Protein AF-A0A822IPM7-F1 (afdb_monomer_lite)

Sequence (43 aa):
MPNYLLTHKDQELREKYGDYCLKAILSGEEAKPFEEFQSRVIV

Radius of gyration: 12.24 Å; chains: 1; bounding box: 35×26×25 Å

Secondary structure (DSSP, 8-state):
-------HHHHHHHHHHHHHHHHHHHHTPPPPPHHHHHHHH--

Foldseek 3Di:
DDDPPQPPVNVVLVVVLVVQCVVCVVVVHDRDDSVVSVVVVPD

Structure (mmCIF, N/CA/C/O backbone):
data_AF-A0A822IPM7-F1
#
_entry.id   AF-A0A822IPM7-F1
#
loop_
_atom_site.group_PDB
_atom_site.id
_atom_site.type_symbol
_atom_site.label_atom_id
_atom_site.label_alt_id
_atom_site.label_comp_id
_atom_site.label_asym_id
_atom_site.label_entity_id
_atom_site.label_seq_id
_atom_site.pdbx_PDB_ins_code
_atom_site.Cartn_x
_atom_site.Cartn_y
_atom_site.Cartn_z
_atom_site.occupancy
_atom_site.B_iso_or_equiv
_atom_site.auth_seq_id
_atom_site.auth_comp_id
_atom_site.auth_asym_id
_atom_site.auth_atom_id
_atom_site.pdbx_PDB_model_num
ATOM 1 N N . MET A 1 1 ? 24.132 13.065 -7.903 1.00 40.78 1 MET A N 1
ATOM 2 C CA . MET A 1 1 ? 23.200 12.125 -7.239 1.00 40.78 1 MET A CA 1
ATOM 3 C C . MET A 1 1 ? 22.635 11.194 -8.302 1.00 40.78 1 MET A C 1
ATOM 5 O O . MET A 1 1 ? 22.278 11.714 -9.354 1.00 40.78 1 MET A O 1
ATOM 9 N N . PRO A 1 2 ? 22.608 9.864 -8.108 1.00 46.53 2 PRO A N 1
ATOM 10 C CA . PRO A 1 2 ? 21.974 8.963 -9.068 1.00 46.53 2 PRO A CA 1
ATOM 11 C C . PRO A 1 2 ? 20.455 9.196 -9.079 1.00 46.53 2 PRO A C 1
ATOM 13 O O . PRO A 1 2 ? 19.798 9.082 -8.047 1.00 46.53 2 PRO A O 1
ATOM 16 N N . ASN A 1 3 ? 19.913 9.548 -10.247 1.00 51.59 3 ASN A N 1
ATOM 17 C CA . ASN A 1 3 ? 18.474 9.563 -10.497 1.00 51.59 3 ASN A CA 1
ATOM 18 C C . ASN A 1 3 ? 18.033 8.122 -10.746 1.00 51.59 3 ASN A C 1
ATOM 20 O O . ASN A 1 3 ? 18.178 7.608 -11.855 1.00 51.59 3 ASN A O 1
ATOM 24 N N . TYR A 1 4 ? 17.507 7.467 -9.716 1.00 58.09 4 TYR A N 1
ATOM 25 C CA . TYR A 1 4 ? 16.764 6.228 -9.897 1.00 58.09 4 TYR A CA 1
ATOM 26 C C . TYR A 1 4 ? 15.437 6.591 -10.566 1.00 58.09 4 TYR A C 1
ATOM 28 O O . TYR A 1 4 ? 14.465 6.944 -9.900 1.00 58.09 4 TYR A O 1
ATOM 36 N N . LEU A 1 5 ? 15.427 6.591 -11.902 1.00 58.75 5 LEU A N 1
ATOM 37 C CA . LEU A 1 5 ? 14.190 6.538 -12.673 1.00 58.75 5 LEU A CA 1
ATOM 38 C C . LEU A 1 5 ? 13.448 5.291 -12.194 1.00 58.75 5 LEU A C 1
ATOM 40 O O . LEU A 1 5 ? 13.888 4.173 -12.460 1.00 58.75 5 LEU A O 1
ATOM 44 N N . LEU A 1 6 ? 12.382 5.504 -11.420 1.00 62.69 6 LEU A N 1
ATOM 45 C CA . LEU A 1 6 ? 11.477 4.444 -10.991 1.00 62.69 6 LEU A CA 1
ATOM 46 C C . LEU A 1 6 ? 11.074 3.668 -12.241 1.00 62.69 6 LEU A C 1
ATOM 48 O O . LEU A 1 6 ? 10.617 4.263 -13.221 1.00 62.69 6 LEU A O 1
ATOM 52 N N . THR A 1 7 ? 11.300 2.358 -12.237 1.00 74.44 7 THR A N 1
ATOM 53 C CA . THR A 1 7 ? 10.895 1.532 -13.369 1.00 74.44 7 THR A CA 1
ATOM 54 C C . THR A 1 7 ? 9.367 1.551 -13.466 1.00 74.44 7 THR A C 1
ATOM 56 O O . THR A 1 7 ? 8.679 1.799 -12.476 1.00 74.44 7 THR A O 1
ATOM 59 N N . HIS A 1 8 ? 8.802 1.262 -14.641 1.00 71.81 8 HIS A N 1
ATOM 60 C CA . HIS A 1 8 ? 7.342 1.151 -14.808 1.00 71.81 8 HIS A CA 1
ATOM 61 C C . HIS A 1 8 ? 6.712 0.201 -13.766 1.00 71.81 8 HIS A C 1
ATOM 63 O O . HIS A 1 8 ? 5.623 0.442 -13.259 1.00 71.81 8 HIS A O 1
ATOM 69 N N . LYS A 1 9 ? 7.454 -0.841 -13.365 1.00 72.31 9 LYS A N 1
ATOM 70 C CA . LYS A 1 9 ? 7.052 -1.781 -12.311 1.00 72.31 9 LYS A CA 1
ATOM 71 C C . LYS A 1 9 ? 7.009 -1.148 -10.917 1.00 72.31 9 LYS A C 1
ATOM 73 O O . LYS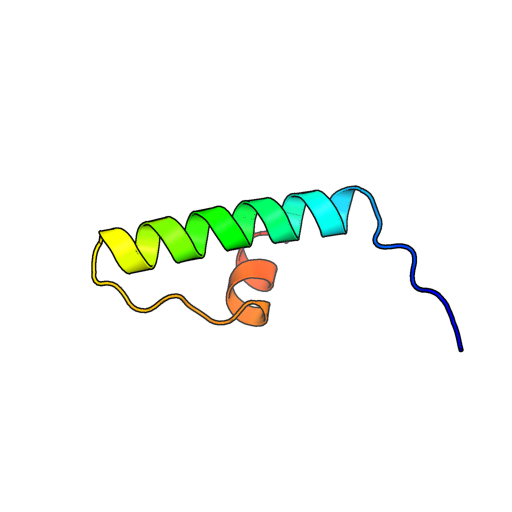 A 1 9 ? 6.121 -1.474 -10.137 1.00 72.31 9 LYS A O 1
ATOM 78 N N . ASP A 1 10 ? 7.933 -0.240 -10.604 1.00 75.00 10 ASP A N 1
ATOM 79 C CA . ASP A 1 10 ? 7.949 0.473 -9.319 1.00 75.00 10 ASP A CA 1
ATOM 80 C C . ASP A 1 10 ? 6.785 1.467 -9.209 1.00 75.00 10 ASP A C 1
ATOM 82 O O . ASP A 1 10 ? 6.262 1.695 -8.116 1.00 75.00 10 ASP A O 1
ATOM 86 N N . GLN A 1 11 ? 6.361 2.045 -10.338 1.00 79.44 11 GLN A N 1
ATOM 87 C CA . GLN A 1 11 ? 5.182 2.911 -10.402 1.00 79.44 11 GLN A CA 1
ATOM 88 C C . GLN A 1 11 ? 3.895 2.114 -10.163 1.00 79.44 11 GLN A C 1
ATOM 90 O O . GLN A 1 11 ? 3.138 2.456 -9.257 1.00 79.44 11 GLN A O 1
ATOM 95 N N . GLU A 1 12 ? 3.704 0.996 -10.870 1.00 83.12 12 GLU A N 1
ATOM 96 C CA . GLU A 1 12 ? 2.554 0.105 -10.657 1.00 83.12 12 GLU A CA 1
ATOM 97 C C . GLU A 1 12 ? 2.479 -0.429 -9.217 1.00 83.12 12 GLU A C 1
ATOM 99 O O . GLU A 1 12 ? 1.397 -0.544 -8.638 1.00 83.12 12 GLU A O 1
ATOM 104 N N . LEU A 1 13 ? 3.625 -0.764 -8.611 1.00 83.19 13 LEU A N 1
ATOM 105 C CA . LEU A 1 13 ? 3.674 -1.248 -7.231 1.00 83.19 13 LEU A CA 1
ATOM 106 C C . LEU A 1 13 ? 3.243 -0.164 -6.233 1.00 83.19 13 LEU A C 1
ATOM 108 O O . LEU A 1 13 ? 2.527 -0.461 -5.274 1.00 83.19 13 LEU A O 1
ATOM 112 N N . ARG A 1 14 ? 3.647 1.093 -6.462 1.00 80.62 14 ARG A N 1
ATOM 113 C CA . ARG A 1 14 ? 3.217 2.234 -5.640 1.00 80.62 14 ARG A CA 1
ATOM 114 C C . ARG A 1 14 ? 1.728 2.513 -5.770 1.00 80.62 14 ARG A C 1
ATOM 116 O O . ARG A 1 14 ? 1.094 2.770 -4.751 1.00 80.62 14 ARG A O 1
ATOM 123 N N . GLU A 1 15 ? 1.175 2.447 -6.977 1.00 86.12 15 GLU A N 1
ATOM 124 C CA . GLU A 1 15 ? -0.266 2.621 -7.196 1.00 86.12 15 GLU A CA 1
ATOM 125 C C . GLU A 1 15 ? -1.063 1.543 -6.455 1.00 86.12 15 GLU A C 1
ATOM 127 O O . GLU A 1 15 ? -1.946 1.861 -5.659 1.00 86.12 15 GLU A O 1
ATOM 132 N N . LYS A 1 16 ? -0.665 0.271 -6.596 1.00 87.12 16 LYS A N 1
ATOM 133 C CA . LYS A 1 16 ? -1.286 -0.847 -5.867 1.00 87.12 16 LYS A CA 1
ATOM 134 C C . LYS A 1 16 ? -1.192 -0.696 -4.349 1.00 87.12 16 LYS A C 1
ATOM 136 O O . LYS A 1 16 ? -2.131 -1.062 -3.643 1.00 87.12 16 LYS A O 1
ATOM 141 N N . TYR A 1 17 ? -0.077 -0.175 -3.836 1.00 87.31 17 TYR A N 1
ATOM 142 C CA . TYR A 1 17 ? 0.058 0.103 -2.407 1.00 87.31 17 TYR A CA 1
ATOM 143 C C . TYR A 1 17 ? -0.838 1.262 -1.955 1.00 87.31 17 TYR A C 1
ATOM 145 O O . TYR A 1 17 ? -1.450 1.179 -0.894 1.00 87.31 17 TYR A O 1
ATOM 153 N N . GLY A 1 18 ? -0.963 2.314 -2.769 1.00 87.69 18 GLY A N 1
ATOM 154 C CA . GLY A 1 18 ? -1.901 3.410 -2.521 1.00 87.69 18 GLY A CA 1
ATOM 155 C C . GLY A 1 18 ? -3.336 2.906 -2.371 1.00 87.69 18 GLY A C 1
ATOM 156 O O . GLY A 1 18 ? -3.998 3.220 -1.381 1.00 87.69 18 GLY A O 1
ATOM 157 N N . ASP A 1 19 ? -3.776 2.043 -3.288 1.00 89.25 19 ASP A N 1
ATOM 158 C CA . ASP A 1 19 ? -5.099 1.411 -3.242 1.00 89.25 19 ASP A CA 1
ATOM 159 C C . ASP A 1 19 ? -5.282 0.501 -2.020 1.00 89.25 19 ASP A C 1
ATOM 161 O O . ASP A 1 19 ? -6.354 0.477 -1.411 1.00 89.25 19 ASP A O 1
ATOM 165 N N . TYR A 1 20 ? -4.246 -0.255 -1.646 1.00 88.06 20 TYR A N 1
ATOM 166 C CA . TYR A 1 20 ? -4.257 -1.090 -0.444 1.00 88.06 20 TYR A CA 1
ATOM 167 C C . TYR A 1 20 ? -4.431 -0.247 0.826 1.00 88.06 20 TYR A C 1
ATOM 169 O O . TYR A 1 20 ? -5.293 -0.554 1.649 1.00 88.06 20 TYR A O 1
ATOM 177 N N . CYS A 1 21 ? -3.676 0.845 0.953 1.00 87.38 21 CYS A N 1
ATOM 178 C CA . CYS A 1 21 ? -3.786 1.773 2.076 1.00 87.38 21 CYS A CA 1
ATOM 179 C C . CYS A 1 21 ? -5.168 2.433 2.137 1.00 87.38 21 CYS A C 1
ATOM 181 O O . CYS A 1 21 ? -5.768 2.494 3.206 1.00 87.38 21 CYS A O 1
ATOM 183 N N . LEU A 1 22 ? -5.706 2.879 0.998 1.00 89.69 22 LEU A N 1
ATOM 184 C CA . LEU A 1 22 ? -7.061 3.434 0.914 1.00 89.69 22 LEU A CA 1
ATOM 185 C C . LEU A 1 22 ? -8.115 2.430 1.389 1.00 89.69 22 LEU A C 1
ATOM 187 O O . LEU A 1 22 ? -8.988 2.788 2.177 1.00 89.69 22 LEU A O 1
ATOM 191 N N . LYS A 1 23 ? -8.016 1.166 0.961 1.00 90.12 23 LYS A N 1
ATOM 192 C CA . LYS A 1 23 ? -8.921 0.104 1.418 1.00 90.12 23 LYS A CA 1
ATOM 193 C C . LYS A 1 23 ? -8.810 -0.142 2.918 1.00 90.12 23 LYS A C 1
ATOM 195 O O . LYS A 1 23 ? -9.851 -0.230 3.555 1.00 90.12 23 LYS A O 1
ATOM 200 N N . ALA A 1 24 ? -7.594 -0.197 3.461 1.00 88.56 24 ALA A N 1
ATOM 201 C CA . ALA A 1 24 ? -7.362 -0.387 4.893 1.00 88.56 24 ALA A CA 1
ATOM 202 C C . ALA A 1 24 ? -7.978 0.755 5.726 1.00 88.56 24 ALA A C 1
ATOM 204 O O . ALA A 1 24 ? -8.706 0.514 6.683 1.00 88.56 24 ALA A O 1
ATOM 205 N N . ILE A 1 25 ? -7.795 2.009 5.296 1.00 86.88 25 ILE A N 1
ATOM 206 C CA . ILE A 1 25 ? -8.401 3.177 5.958 1.00 86.88 25 ILE A CA 1
ATOM 207 C C . ILE A 1 25 ? -9.932 3.088 5.937 1.00 86.88 25 ILE A C 1
ATOM 209 O O . ILE A 1 25 ? -10.582 3.343 6.949 1.00 86.88 25 ILE A O 1
ATOM 213 N N . LEU A 1 26 ? -10.516 2.723 4.792 1.00 89.62 26 LEU A N 1
ATOM 214 C CA . LEU A 1 26 ? -11.967 2.602 4.641 1.00 89.62 26 LEU A CA 1
ATOM 215 C C . LEU A 1 26 ? -12.553 1.409 5.412 1.00 89.62 26 LEU A C 1
ATOM 217 O O . LEU A 1 26 ? -13.704 1.486 5.839 1.00 89.62 26 LEU A O 1
ATOM 221 N N .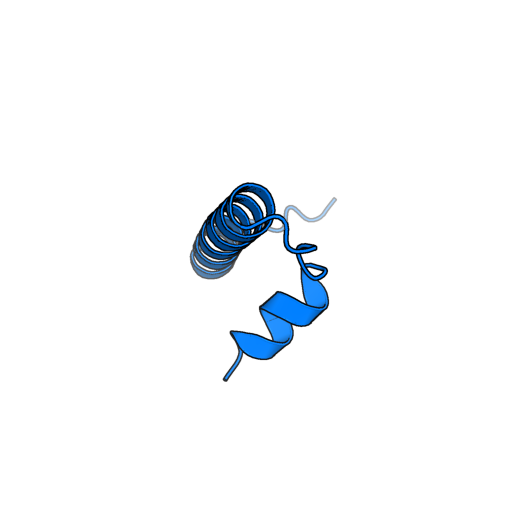 SER A 1 27 ? -11.792 0.325 5.599 1.00 88.38 27 SER A N 1
ATOM 222 C CA . SER A 1 27 ? -12.194 -0.830 6.413 1.00 88.38 27 SER A CA 1
ATOM 223 C C . SER A 1 27 ? -11.950 -0.631 7.912 1.00 88.38 27 SER A C 1
ATOM 225 O O . SER A 1 27 ? -12.433 -1.433 8.7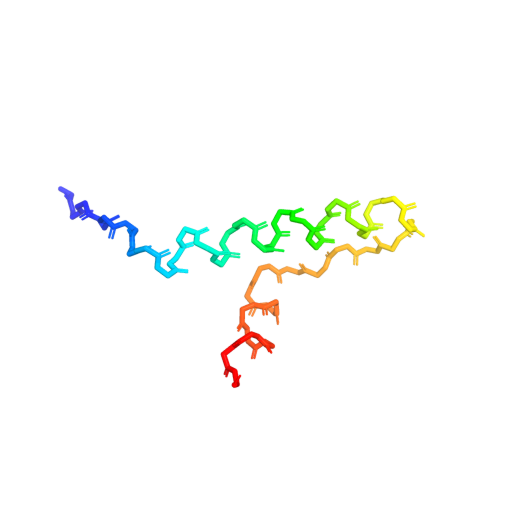11 1.00 88.38 27 SER A O 1
ATOM 227 N N . GLY A 1 28 ? -11.250 0.438 8.310 1.00 87.81 28 GLY A N 1
ATOM 228 C CA . GLY A 1 28 ? -10.829 0.658 9.695 1.00 87.81 28 GLY A CA 1
ATOM 229 C C . GLY A 1 28 ? -9.703 -0.283 10.139 1.00 87.81 28 GLY A C 1
ATOM 230 O O . GLY A 1 28 ? -9.494 -0.462 11.337 1.00 87.81 28 GLY A O 1
ATOM 231 N N . GLU A 1 29 ? -9.000 -0.897 9.187 1.00 85.50 29 GLU A N 1
ATOM 232 C CA . GLU A 1 29 ? -7.849 -1.763 9.423 1.00 85.50 29 GLU A CA 1
ATOM 233 C C . GLU A 1 29 ? -6.545 -0.959 9.337 1.00 85.50 29 GLU A C 1
ATOM 235 O O . GLU A 1 29 ? -6.419 0.003 8.577 1.00 85.50 29 GLU A O 1
ATOM 240 N N . GLU A 1 30 ? -5.531 -1.363 10.100 1.00 83.19 30 GLU A N 1
ATOM 241 C CA . GLU A 1 30 ? -4.203 -0.764 9.975 1.00 83.19 30 GLU A CA 1
ATOM 242 C C . GLU A 1 30 ? -3.540 -1.210 8.665 1.00 83.19 30 GLU A C 1
ATOM 244 O O . GLU A 1 30 ? -3.389 -2.404 8.385 1.00 83.19 30 GLU A O 1
ATOM 249 N N . ALA A 1 31 ? -3.120 -0.239 7.852 1.00 83.75 31 ALA A N 1
ATOM 250 C CA . ALA A 1 31 ? -2.326 -0.515 6.665 1.00 83.75 31 ALA A CA 1
ATOM 251 C C . ALA A 1 31 ? -0.932 -1.012 7.077 1.00 83.75 31 ALA A C 1
ATOM 253 O O . ALA A 1 31 ? -0.237 -0.378 7.872 1.00 83.75 31 ALA A O 1
ATOM 254 N N . LYS A 1 32 ? -0.508 -2.142 6.509 1.00 83.94 32 LYS A N 1
ATOM 255 C CA . LYS A 1 32 ? 0.838 -2.684 6.724 1.00 83.94 32 LYS A CA 1
ATOM 256 C C . LYS A 1 32 ? 1.909 -1.834 6.032 1.00 83.94 32 LYS A C 1
ATOM 258 O O . LYS A 1 32 ? 1.614 -1.274 4.977 1.00 83.94 32 LYS A O 1
ATOM 263 N N . PRO A 1 33 ? 3.149 -1.791 6.559 1.00 84.12 33 PRO A N 1
ATOM 264 C CA . PRO A 1 33 ? 4.261 -1.082 5.930 1.00 84.12 33 PRO A CA 1
ATOM 265 C C . PRO A 1 33 ? 4.545 -1.548 4.496 1.00 84.12 33 PRO A C 1
ATOM 267 O O . PRO A 1 33 ? 4.335 -2.713 4.144 1.00 84.12 33 PRO A O 1
ATOM 270 N N . PHE A 1 34 ? 5.092 -0.642 3.680 1.00 80.31 34 PHE A N 1
ATOM 271 C CA . PHE A 1 34 ? 5.371 -0.890 2.264 1.00 80.31 34 PHE A CA 1
ATOM 272 C C . PHE A 1 34 ? 6.316 -2.075 2.047 1.00 80.31 34 PHE A C 1
ATOM 274 O O . PHE A 1 34 ? 6.082 -2.855 1.127 1.00 80.31 34 PHE A O 1
ATOM 281 N N . GLU A 1 35 ? 7.331 -2.271 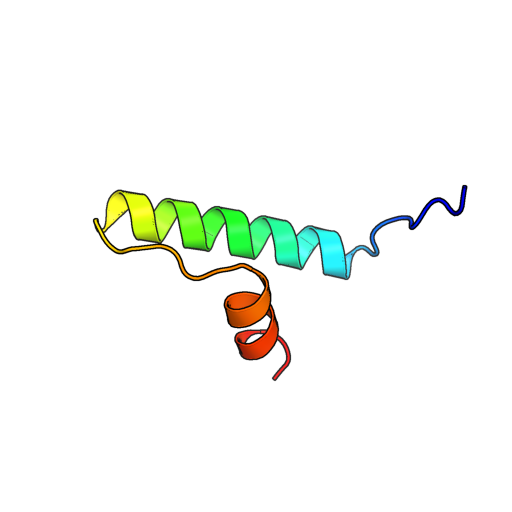2.898 1.00 76.31 35 GLU A N 1
ATOM 282 C CA . GLU A 1 35 ? 8.241 -3.416 2.763 1.00 76.31 35 GLU A CA 1
ATOM 283 C C . GLU A 1 35 ? 7.518 -4.763 2.944 1.00 76.31 35 GLU A C 1
ATOM 285 O O . GLU A 1 35 ? 7.814 -5.735 2.245 1.00 76.31 35 GLU A O 1
ATOM 290 N N . GLU A 1 36 ? 6.524 -4.824 3.836 1.00 78.19 36 GLU A N 1
ATOM 291 C CA . GLU A 1 36 ? 5.722 -6.032 4.068 1.00 78.19 36 GLU A CA 1
ATOM 292 C C . GLU A 1 36 ? 4.731 -6.280 2.920 1.00 78.19 36 GLU A C 1
ATOM 294 O O . GLU A 1 36 ? 4.513 -7.423 2.509 1.00 78.19 36 GLU A O 1
ATOM 299 N N . PHE A 1 37 ? 4.166 -5.211 2.352 1.00 78.38 37 PHE A N 1
ATOM 300 C CA . PHE A 1 37 ? 3.326 -5.289 1.157 1.00 78.38 37 PHE A CA 1
ATOM 301 C C . PHE A 1 37 ? 4.124 -5.741 -0.072 1.00 78.38 37 PHE A C 1
ATOM 303 O O . PHE A 1 37 ? 3.703 -6.652 -0.782 1.00 78.38 37 PHE A O 1
ATOM 310 N N . GLN A 1 38 ? 5.304 -5.159 -0.297 1.00 70.19 38 GLN A N 1
ATOM 311 C CA . GLN A 1 38 ? 6.189 -5.509 -1.404 1.00 70.19 38 GLN A CA 1
ATOM 312 C C . GLN A 1 38 ? 6.616 -6.982 -1.330 1.00 70.19 38 GLN A C 1
ATOM 314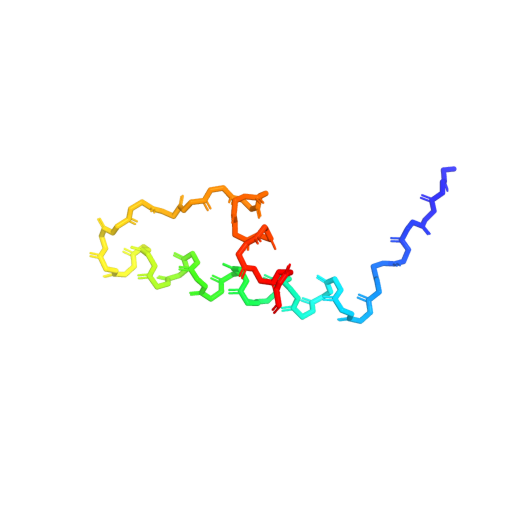 O O . GLN A 1 38 ? 6.564 -7.679 -2.339 1.00 70.19 38 GLN A O 1
ATOM 319 N N . SER A 1 39 ? 6.938 -7.488 -0.136 1.00 65.81 39 SER A N 1
ATOM 320 C CA . SER A 1 39 ? 7.273 -8.904 0.088 1.00 65.81 39 SER A CA 1
ATOM 321 C C . SER A 1 39 ? 6.135 -9.868 -0.294 1.00 65.81 39 SER A C 1
ATOM 323 O O . SER A 1 39 ? 6.386 -10.976 -0.760 1.00 65.81 39 SER A O 1
ATOM 325 N N . ARG A 1 40 ? 4.869 -9.439 -0.171 1.00 60.66 40 ARG A N 1
ATOM 326 C CA . ARG A 1 40 ? 3.689 -10.226 -0.576 1.00 60.66 40 ARG A CA 1
ATOM 327 C C . ARG A 1 40 ? 3.375 -10.166 -2.073 1.00 60.66 40 ARG A C 1
ATOM 329 O O . ARG A 1 40 ? 2.701 -11.062 -2.568 1.00 60.66 40 ARG A O 1
ATOM 336 N N . VAL A 1 41 ? 3.806 -9.110 -2.765 1.00 58.94 41 VAL A N 1
ATOM 337 C CA . VAL A 1 41 ? 3.564 -8.906 -4.207 1.00 58.94 41 VAL A CA 1
ATOM 338 C C . VAL A 1 41 ? 4.694 -9.490 -5.066 1.00 58.94 41 VAL A C 1
ATOM 340 O O . VAL A 1 41 ? 4.465 -9.798 -6.231 1.00 58.94 41 VAL A O 1
ATOM 343 N N . ILE A 1 42 ? 5.898 -9.682 -4.512 1.00 53.75 42 ILE A N 1
ATOM 344 C CA . ILE A 1 42 ? 7.023 -10.369 -5.176 1.00 53.75 42 ILE A CA 1
ATOM 345 C C . ILE A 1 42 ? 6.931 -11.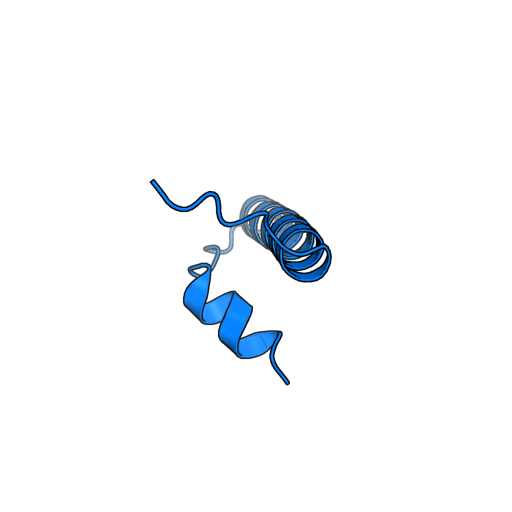892 -4.931 1.00 53.75 42 ILE A C 1
ATOM 347 O O . ILE A 1 42 ? 7.841 -12.509 -4.379 1.00 53.75 42 ILE A O 1
ATOM 351 N N . VAL A 1 43 ? 5.808 -12.492 -5.340 1.00 46.03 43 VAL A N 1
ATOM 352 C CA . VAL A 1 43 ? 5.639 -13.939 -5.580 1.00 46.03 43 VAL A CA 1
ATOM 353 C C . VAL A 1 43 ? 4.971 -14.114 -6.935 1.00 46.03 43 VAL A C 1
ATOM 355 O O . VAL A 1 43 ? 3.968 -13.408 -7.180 1.00 46.03 43 VAL A O 1
#

pLDDT: mean 75.85, std 13.78, range [40.78, 90.12]